Protein AF-A0A5B8QWY7-F1 (afdb_monomer)

Radius of gyration: 13.36 Å; Cα contacts (8 Å, |Δi|>4): 42; chains: 1; bounding box: 30×21×41 Å

pLDDT: mean 77.43, std 10.3, range [43.78, 89.0]

Sequence (85 aa):
MNQYPPIQQQVLRQALLTELESLHYQLLQLQAGETTSEIKHAFWGMSSYLDLHETFALTSLTTVSELNAQVSLLLAVVRELCHGQ

Foldseek 3Di:
DDPDDPVVVLVVLVVLLVLLVVLLVVLVVDDPPDDCVVSLVSVVVSCVVVVVPVVDPSPDPPDSVSSNVRSVVVSVVSVCVNPVD

Mean predicted aligned error: 6.9 Å

Nearest PDB structures (foldseek):
  4v9l-assembly2_CT  TM=4.045E-01  e=1.731E+00  Thermus thermophilus HB27
  6cfk-assembly2_2t  TM=4.038E-01  e=2.461E+00  Thermus thermophilus HB8
  2dl1-assembly1_A  TM=3.927E-01  e=3.934E+00  Homo sapiens

Secondary structure (DSSP, 8-state):
---S-HHHHHHHHHHHHHHHHHHHHHHHHPPTT---HHHHHHHHHHHHHTT-TTTS-GGG--SHHHHHHHHHHHHHHHHHHHH--

Solven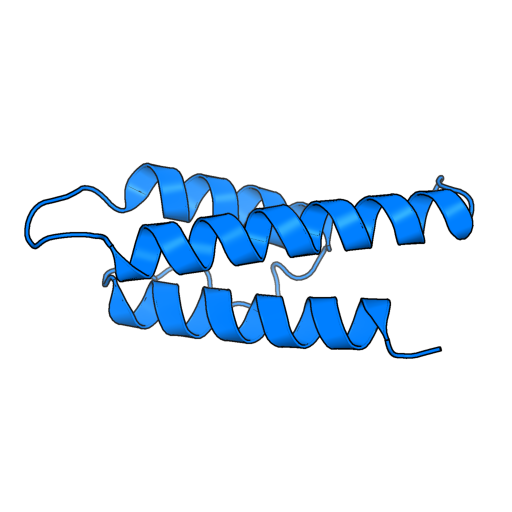t-accessible surface area (backbone atoms only — not comparable to full-atom values): 5193 Å² total; per-residue (Å²): 138,84,95,58,59,72,68,56,47,50,53,49,52,53,52,50,47,53,52,47,52,50,49,52,52,53,61,72,65,61,54,96,88,64,80,59,62,65,60,52,51,53,51,49,56,54,33,52,74,71,68,40,52,84,81,44,86,72,91,71,63,83,48,70,67,56,44,49,54,51,49,53,51,51,49,51,54,49,49,46,70,70,68,64,122

Organism: NCBI:txid256839

Structure (mmCIF, N/CA/C/O backbone):
data_AF-A0A5B8QWY7-F1
#
_entry.id   AF-A0A5B8QWY7-F1
#
loop_
_atom_site.group_PDB
_atom_site.id
_atom_site.type_symbol
_atom_site.label_atom_id
_atom_site.label_alt_id
_atom_site.label_comp_id
_atom_site.label_asym_id
_atom_site.label_entity_id
_atom_site.label_seq_id
_atom_site.pdbx_PDB_ins_code
_atom_site.Cartn_x
_atom_site.Cartn_y
_atom_site.Cartn_z
_atom_site.occupancy
_atom_site.B_iso_or_equiv
_atom_site.auth_seq_id
_atom_site.auth_comp_id
_atom_site.auth_asym_id
_atom_site.auth_atom_id
_atom_site.pdbx_PDB_model_num
ATOM 1 N N . MET A 1 1 ? 2.022 1.534 -25.060 1.00 47.56 1 MET A N 1
ATOM 2 C CA . MET A 1 1 ? 2.258 1.938 -23.655 1.00 47.56 1 MET A CA 1
ATOM 3 C C . MET A 1 1 ? 3.572 1.320 -23.184 1.00 47.56 1 MET A C 1
ATOM 5 O O . MET A 1 1 ? 3.985 0.337 -23.784 1.00 47.56 1 MET A O 1
ATOM 9 N N . ASN A 1 2 ? 4.224 1.953 -22.200 1.00 47.62 2 ASN A N 1
ATOM 10 C CA . ASN A 1 2 ? 5.658 1.941 -21.834 1.00 47.62 2 ASN A CA 1
ATOM 11 C C . ASN A 1 2 ? 6.580 2.772 -22.747 1.00 47.62 2 ASN A C 1
ATOM 13 O O . ASN A 1 2 ? 7.200 2.257 -23.668 1.00 47.62 2 ASN A O 1
ATOM 17 N N . GLN A 1 3 ? 6.687 4.077 -22.461 1.00 56.41 3 GLN A N 1
ATOM 18 C CA . GLN A 1 3 ? 7.610 5.010 -23.135 1.00 56.41 3 GLN A CA 1
ATOM 19 C C . GLN A 1 3 ? 8.842 5.376 -22.287 1.00 56.41 3 GLN A C 1
ATOM 21 O O . GLN A 1 3 ? 9.488 6.388 -22.539 1.00 56.41 3 GLN A O 1
ATOM 26 N N . TYR A 1 4 ? 9.199 4.552 -21.299 1.00 60.06 4 TYR A N 1
ATOM 27 C CA . TYR A 1 4 ? 10.436 4.737 -20.540 1.00 60.06 4 TYR A CA 1
ATOM 28 C C . TYR A 1 4 ? 11.435 3.621 -20.870 1.00 60.06 4 TYR A C 1
ATOM 30 O O . TYR A 1 4 ? 11.045 2.448 -20.841 1.00 60.06 4 TYR A O 1
ATOM 38 N N . PRO A 1 5 ? 12.705 3.956 -21.174 1.00 71.31 5 PRO A N 1
ATOM 39 C CA . PRO A 1 5 ? 13.793 2.992 -21.277 1.00 71.31 5 PRO A CA 1
ATOM 40 C C . PRO A 1 5 ? 13.850 2.074 -20.044 1.00 71.31 5 PRO A C 1
ATOM 42 O O . PRO A 1 5 ? 13.527 2.531 -18.944 1.00 71.31 5 PRO A O 1
ATOM 45 N N . PRO A 1 6 ? 14.322 0.821 -20.176 1.00 71.69 6 PRO A N 1
ATOM 46 C CA . PRO A 1 6 ? 14.361 -0.158 -19.082 1.00 71.69 6 PRO A CA 1
ATOM 47 C C . PRO A 1 6 ? 15.001 0.370 -17.789 1.00 71.69 6 PRO A C 1
ATOM 49 O O . PRO A 1 6 ? 14.486 0.139 -16.701 1.00 71.69 6 PRO A O 1
ATOM 52 N N . ILE A 1 7 ? 16.070 1.164 -17.915 1.00 74.81 7 ILE A N 1
ATOM 53 C CA . ILE A 1 7 ? 16.757 1.808 -16.785 1.00 74.81 7 ILE A CA 1
ATOM 54 C C . ILE A 1 7 ? 15.840 2.797 -16.059 1.00 74.81 7 ILE A C 1
ATOM 56 O O . ILE A 1 7 ? 15.786 2.810 -14.834 1.00 74.81 7 ILE A O 1
ATOM 60 N N . GLN A 1 8 ? 15.089 3.615 -16.799 1.00 74.38 8 GLN A N 1
ATOM 61 C CA . GLN A 1 8 ? 14.162 4.573 -16.199 1.00 74.38 8 GLN A CA 1
ATOM 62 C C . GLN A 1 8 ? 13.003 3.845 -15.514 1.00 74.38 8 GLN A C 1
ATOM 64 O O . GLN A 1 8 ? 12.615 4.238 -14.420 1.00 74.38 8 GLN A O 1
ATOM 69 N N . GLN A 1 9 ? 12.517 2.736 -16.082 1.00 74.31 9 GLN A N 1
ATOM 70 C CA . GLN A 1 9 ? 11.521 1.890 -15.415 1.00 74.31 9 GLN A CA 1
ATOM 71 C C . GLN A 1 9 ? 12.056 1.283 -14.114 1.00 74.31 9 GLN A C 1
ATOM 73 O O . GLN A 1 9 ? 11.330 1.235 -13.128 1.00 74.31 9 GLN A O 1
ATOM 78 N N . GLN A 1 10 ? 13.320 0.857 -14.083 1.00 76.25 10 GLN A N 1
ATOM 79 C CA . GLN A 1 10 ? 13.943 0.321 -12.875 1.00 76.25 10 GLN A CA 1
ATOM 80 C C . GLN A 1 10 ? 14.099 1.394 -11.788 1.00 76.25 10 GLN A C 1
ATOM 82 O O . GLN A 1 10 ? 13.754 1.146 -10.636 1.00 76.25 10 GLN A O 1
ATOM 87 N N . VAL A 1 11 ? 14.523 2.609 -12.153 1.00 81.88 11 VAL A N 1
ATOM 88 C CA . VAL A 1 11 ? 14.589 3.757 -11.227 1.00 81.88 11 VAL A CA 1
ATOM 89 C C . VAL A 1 11 ? 13.205 4.102 -10.674 1.00 81.88 11 VAL A C 1
ATOM 91 O O . VAL A 1 11 ? 13.059 4.320 -9.474 1.00 81.88 11 VAL A O 1
ATOM 94 N N . LEU A 1 12 ? 12.180 4.104 -11.528 1.00 80.12 12 LEU A N 1
ATOM 95 C CA . LEU A 1 12 ? 10.800 4.374 -11.126 1.00 80.12 12 LEU A CA 1
ATOM 96 C C . LEU A 1 12 ? 10.266 3.300 -10.171 1.00 80.12 12 LEU A C 1
ATOM 98 O O . LEU A 1 12 ? 9.687 3.643 -9.144 1.00 80.12 12 LEU A O 1
ATOM 102 N N . ARG A 1 13 ? 10.511 2.013 -10.449 1.00 79.19 13 ARG A N 1
ATOM 103 C CA . ARG A 1 13 ? 10.140 0.913 -9.541 1.00 79.19 13 ARG A CA 1
ATOM 104 C C . ARG A 1 13 ? 10.851 1.019 -8.194 1.00 79.19 13 ARG A C 1
ATOM 106 O O . ARG A 1 13 ? 10.221 0.804 -7.164 1.00 79.19 13 ARG A O 1
ATOM 113 N N . GLN A 1 14 ? 12.128 1.403 -8.188 1.00 83.38 14 GLN A N 1
ATOM 114 C CA . GLN A 1 14 ? 12.884 1.607 -6.953 1.00 83.38 14 GLN A CA 1
ATOM 115 C C . GLN A 1 14 ? 12.324 2.776 -6.129 1.00 83.38 14 GLN A C 1
ATOM 117 O O . GLN A 1 14 ? 12.193 2.656 -4.915 1.00 83.38 14 GLN A O 1
ATOM 122 N N . ALA A 1 15 ? 11.959 3.887 -6.776 1.00 84.94 15 ALA A N 1
ATOM 123 C CA . ALA A 1 15 ? 11.318 5.019 -6.108 1.00 84.94 15 ALA A CA 1
ATOM 124 C C . ALA A 1 15 ? 9.956 4.625 -5.510 1.00 84.94 15 ALA A C 1
ATOM 126 O O . ALA A 1 15 ? 9.677 4.939 -4.357 1.00 84.94 15 ALA A O 1
ATOM 127 N N . LEU A 1 16 ? 9.151 3.864 -6.258 1.00 83.19 16 LEU A N 1
ATOM 128 C CA . LEU A 1 16 ? 7.883 3.309 -5.778 1.00 83.19 16 LEU A CA 1
ATOM 129 C C . LEU A 1 16 ? 8.054 2.362 -4.593 1.00 83.19 16 LEU A C 1
ATOM 131 O O . LEU A 1 16 ? 7.246 2.398 -3.670 1.00 83.19 16 LEU A O 1
ATOM 135 N N . LEU A 1 17 ? 9.100 1.535 -4.594 1.00 86.06 17 LEU A N 1
ATOM 136 C CA . LEU A 1 17 ? 9.400 0.661 -3.465 1.00 86.06 17 LEU A CA 1
ATOM 137 C C . LEU A 1 17 ? 9.655 1.476 -2.189 1.00 86.06 17 LEU A C 1
ATOM 139 O O . LEU A 1 17 ? 9.076 1.168 -1.151 1.00 86.06 17 LEU A O 1
ATOM 143 N N . THR A 1 18 ? 10.458 2.537 -2.283 1.00 87.62 18 THR A N 1
ATOM 144 C CA . THR A 1 18 ? 10.745 3.433 -1.153 1.00 87.62 18 THR A CA 1
ATOM 145 C C . THR A 1 18 ? 9.479 4.115 -0.627 1.00 87.62 18 THR A C 1
ATOM 147 O O . THR A 1 18 ? 9.259 4.163 0.583 1.00 87.62 18 THR A O 1
ATOM 150 N N . GLU A 1 19 ? 8.620 4.616 -1.518 1.00 88.00 19 GLU A N 1
ATOM 151 C CA . GLU A 1 19 ? 7.346 5.248 -1.141 1.00 88.00 19 GLU A CA 1
ATOM 152 C C . GLU A 1 19 ? 6.387 4.251 -0.467 1.00 88.00 19 GLU A C 1
ATOM 154 O O . GLU A 1 19 ? 5.744 4.575 0.533 1.00 88.00 19 GLU A O 1
ATOM 159 N N . LEU A 1 20 ? 6.332 3.005 -0.948 1.00 87.19 20 LEU A N 1
ATOM 160 C CA . LEU A 1 20 ? 5.529 1.946 -0.331 1.00 87.19 20 LEU A CA 1
ATOM 161 C C . LEU A 1 20 ? 6.051 1.534 1.044 1.00 87.19 20 LEU A C 1
ATOM 163 O O . LEU A 1 20 ? 5.252 1.313 1.953 1.00 87.19 20 LEU A O 1
ATOM 167 N N . GLU A 1 21 ? 7.369 1.444 1.220 1.00 89.00 21 GLU A N 1
ATOM 168 C CA . GLU A 1 21 ? 7.987 1.175 2.524 1.00 89.00 21 GLU A CA 1
ATOM 169 C C . GLU A 1 21 ? 7.706 2.302 3.522 1.00 89.00 21 GLU A C 1
ATOM 171 O O . GLU A 1 21 ? 7.364 2.029 4.676 1.00 89.00 21 GLU A O 1
ATOM 176 N N . SER A 1 22 ? 7.760 3.555 3.065 1.00 89.00 22 SER A N 1
ATOM 177 C CA . SER A 1 22 ? 7.380 4.725 3.861 1.00 89.00 22 SER A CA 1
ATOM 178 C C . SER A 1 22 ? 5.909 4.665 4.285 1.00 89.00 22 SER A C 1
ATOM 180 O O . SER A 1 22 ? 5.606 4.776 5.475 1.00 89.00 22 SER A O 1
ATOM 182 N N . LEU A 1 23 ? 4.991 4.398 3.348 1.00 88.00 23 LEU A N 1
ATOM 183 C CA . LEU A 1 23 ? 3.568 4.237 3.658 1.00 88.00 23 LEU A CA 1
ATOM 184 C C . LEU A 1 23 ? 3.306 3.093 4.636 1.00 88.00 23 LEU A C 1
ATOM 186 O O . LEU A 1 23 ? 2.508 3.245 5.560 1.00 88.00 23 LEU A O 1
ATOM 190 N N . HIS A 1 24 ? 3.955 1.944 4.441 1.00 88.00 24 HIS A N 1
ATOM 191 C CA . HIS A 1 24 ? 3.816 0.800 5.336 1.00 88.00 24 HIS A CA 1
ATOM 192 C C . HIS A 1 24 ? 4.236 1.172 6.761 1.00 88.00 24 HIS A C 1
ATOM 194 O O . HIS A 1 24 ? 3.528 0.863 7.719 1.00 88.00 24 HIS A O 1
ATOM 200 N N . TYR A 1 25 ? 5.341 1.904 6.903 1.00 88.00 25 TYR A N 1
ATOM 201 C CA . TYR A 1 25 ? 5.808 2.381 8.198 1.00 88.00 25 TYR A CA 1
ATOM 202 C C . TYR A 1 25 ? 4.841 3.3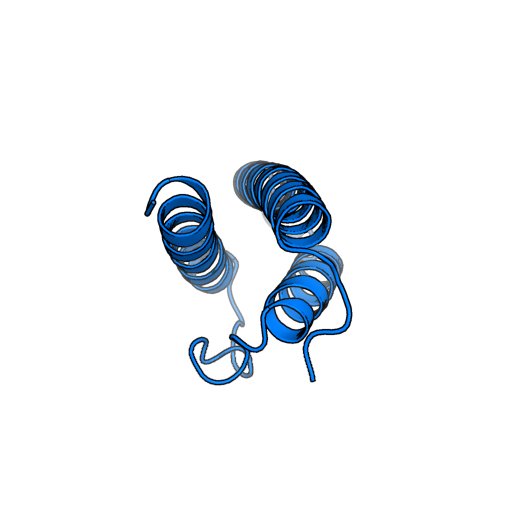84 8.838 1.00 88.00 25 TYR A C 1
ATOM 204 O O . TYR A 1 25 ? 4.501 3.237 10.010 1.00 88.00 25 TYR A O 1
ATOM 212 N N . GLN A 1 26 ? 4.345 4.361 8.075 1.00 86.88 26 GLN A N 1
ATOM 213 C CA . GLN A 1 26 ? 3.331 5.311 8.552 1.00 86.88 26 GLN A CA 1
ATOM 214 C C . GLN A 1 26 ? 2.077 4.589 9.047 1.00 86.88 26 GLN A C 1
ATOM 216 O O . GLN A 1 26 ? 1.541 4.919 10.101 1.00 86.88 26 GLN A O 1
ATOM 221 N N . LEU A 1 27 ? 1.647 3.554 8.327 1.00 86.44 27 LEU A N 1
ATOM 222 C CA . LEU A 1 27 ? 0.481 2.768 8.694 1.00 86.44 27 LEU A CA 1
ATOM 223 C C . LEU A 1 27 ? 0.679 1.988 10.006 1.00 86.44 27 LEU A C 1
ATOM 225 O O . LEU A 1 27 ? -0.262 1.867 10.787 1.00 86.44 27 LEU A O 1
ATOM 229 N N . LEU A 1 28 ? 1.890 1.488 10.271 1.00 85.19 28 LEU A N 1
ATOM 230 C CA . LEU A 1 28 ? 2.239 0.828 11.537 1.00 85.19 28 LEU A CA 1
ATOM 231 C C . LEU A 1 28 ? 2.280 1.798 12.725 1.00 85.19 28 LEU A C 1
ATOM 233 O O . LEU A 1 28 ? 2.120 1.363 13.865 1.00 85.19 28 LEU A O 1
ATOM 237 N N 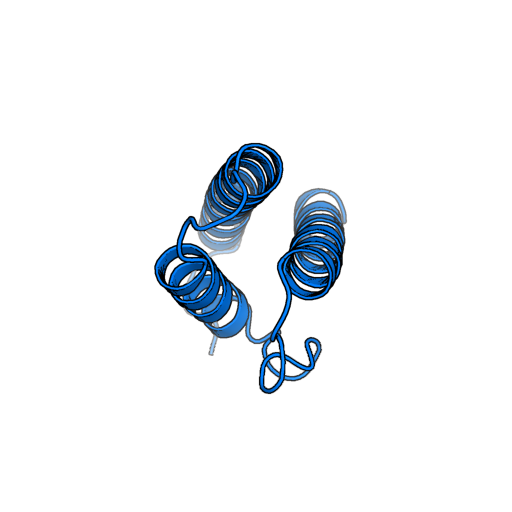. GLN A 1 29 ? 2.510 3.088 12.471 1.00 85.44 29 GLN A N 1
ATOM 238 C CA . GLN A 1 29 ? 2.552 4.121 13.507 1.00 85.44 29 GLN A CA 1
ATOM 239 C C . GLN A 1 29 ? 1.197 4.773 13.796 1.00 85.44 29 GLN A C 1
ATOM 241 O O . GLN A 1 29 ? 1.090 5.484 14.795 1.00 85.44 29 GLN A O 1
ATOM 246 N N . LEU A 1 30 ? 0.176 4.515 12.971 1.00 83.31 30 LEU A N 1
ATOM 247 C CA . LEU A 1 30 ? -1.161 5.069 13.170 1.00 83.31 30 LEU A CA 1
ATOM 248 C C . LEU A 1 30 ? -1.728 4.688 14.538 1.00 83.31 30 LEU A C 1
ATOM 250 O O . LEU A 1 30 ? -1.862 3.511 14.886 1.00 83.31 30 LEU A O 1
ATOM 254 N N . GLN A 1 31 ? -2.146 5.701 15.281 1.00 75.31 31 GLN A N 1
ATOM 255 C CA . GLN A 1 31 ? -2.879 5.552 16.524 1.00 75.31 31 GLN A CA 1
ATOM 256 C C . GLN A 1 31 ? -4.390 5.490 16.277 1.00 75.31 31 GLN A C 1
ATOM 258 O O . GLN A 1 31 ? -4.920 5.907 15.244 1.00 75.31 31 GLN A O 1
ATOM 263 N N . ALA A 1 32 ? -5.116 4.955 17.259 1.00 65.31 32 ALA A N 1
ATOM 264 C CA . ALA A 1 32 ? -6.570 4.892 17.206 1.00 65.31 32 ALA A CA 1
ATOM 265 C C . ALA A 1 32 ? -7.169 6.308 17.094 1.00 65.31 32 ALA A C 1
ATOM 267 O O . ALA A 1 32 ? -7.013 7.123 17.999 1.00 65.31 32 ALA A O 1
ATOM 268 N N . GLY A 1 33 ? -7.871 6.581 15.990 1.00 65.56 33 GLY A N 1
ATOM 269 C CA . GLY A 1 33 ? -8.504 7.876 15.709 1.00 65.56 33 GLY A CA 1
ATOM 270 C C . GLY A 1 33 ? -7.828 8.692 14.606 1.00 65.56 33 GLY A C 1
ATOM 271 O O . GLY A 1 33 ? -8.428 9.649 14.121 1.00 65.56 33 GLY A O 1
ATOM 272 N N . GLU A 1 34 ? -6.634 8.301 14.159 1.00 74.31 34 GLU A N 1
ATOM 273 C CA . GLU A 1 34 ? -5.977 8.938 13.018 1.00 74.31 34 GLU A CA 1
ATOM 274 C C . GLU A 1 34 ? -6.602 8.502 11.685 1.00 74.31 34 GLU A C 1
ATOM 276 O O . GLU A 1 34 ? -7.032 7.358 11.491 1.00 74.31 34 GLU A O 1
ATOM 281 N N . THR A 1 35 ? -6.692 9.441 10.744 1.00 75.50 35 THR A N 1
ATOM 282 C CA . THR A 1 35 ? -7.348 9.208 9.458 1.00 75.50 35 THR A CA 1
ATOM 283 C C . THR A 1 35 ? -6.427 8.462 8.502 1.00 75.50 35 THR A C 1
ATOM 285 O O . THR A 1 35 ? -5.325 8.907 8.205 1.00 75.50 35 THR A O 1
ATOM 288 N N . THR A 1 36 ? -6.919 7.371 7.919 1.00 80.38 36 THR A N 1
ATOM 289 C CA . THR A 1 36 ? -6.193 6.602 6.891 1.00 80.38 36 THR A CA 1
ATOM 290 C C . THR A 1 36 ? -6.381 7.141 5.471 1.00 80.38 36 THR A C 1
ATOM 292 O O . THR A 1 36 ? -5.874 6.547 4.525 1.00 80.38 36 THR A O 1
ATOM 295 N N . SER A 1 37 ? -7.131 8.230 5.284 1.00 82.12 37 SER A N 1
ATOM 296 C CA . SER A 1 37 ? -7.520 8.749 3.964 1.00 82.12 37 SER A CA 1
ATOM 297 C C . SER A 1 37 ? -6.328 9.118 3.086 1.00 82.12 37 SER A C 1
ATOM 299 O O . SER A 1 37 ? -6.310 8.762 1.911 1.00 82.12 37 SER A O 1
ATOM 301 N N . GLU A 1 38 ? -5.322 9.780 3.654 1.00 82.12 38 GLU A N 1
ATOM 302 C CA . GLU A 1 38 ? -4.118 10.191 2.923 1.00 82.12 38 GLU A CA 1
ATOM 303 C C . GLU A 1 38 ? -3.293 8.974 2.487 1.00 82.12 38 GLU A C 1
ATOM 305 O O . GLU A 1 38 ? -2.896 8.873 1.327 1.00 82.12 38 GLU A O 1
ATOM 310 N N . ILE A 1 39 ? -3.145 7.988 3.379 1.00 83.56 39 ILE A N 1
ATOM 311 C CA . ILE A 1 39 ? -2.440 6.732 3.093 1.00 83.56 39 ILE A CA 1
ATOM 312 C C . ILE A 1 39 ? -3.183 5.925 2.019 1.00 83.56 39 ILE A C 1
ATOM 314 O O . ILE A 1 39 ? -2.557 5.413 1.093 1.00 83.56 39 ILE A O 1
ATOM 318 N N . LYS A 1 40 ? -4.521 5.858 2.079 1.00 84.31 40 LYS A N 1
ATOM 319 C CA . LYS A 1 40 ? -5.347 5.214 1.041 1.00 84.31 40 LYS A CA 1
ATOM 320 C C . LYS A 1 40 ? -5.180 5.893 -0.314 1.00 84.31 40 LYS A C 1
ATOM 322 O O . LYS A 1 40 ? -5.018 5.209 -1.320 1.00 84.31 40 LYS A O 1
ATOM 327 N N . HIS A 1 41 ? -5.197 7.224 -0.342 1.00 84.19 41 HIS A N 1
ATOM 328 C CA . HIS A 1 41 ? -5.042 7.986 -1.577 1.00 84.19 41 HIS A CA 1
ATOM 329 C C . HIS A 1 41 ? -3.658 7.775 -2.206 1.00 84.19 41 HIS A C 1
ATOM 331 O O . HIS A 1 41 ? -3.555 7.497 -3.402 1.00 84.19 41 HIS A O 1
ATOM 337 N N . ALA A 1 42 ? -2.593 7.841 -1.404 1.00 84.31 42 ALA A N 1
ATOM 338 C CA . ALA A 1 42 ? -1.234 7.568 -1.865 1.00 84.31 42 ALA A CA 1
ATOM 339 C C . ALA A 1 42 ? -1.086 6.124 -2.384 1.00 84.31 42 ALA A C 1
ATOM 341 O O . ALA A 1 42 ? -0.528 5.898 -3.459 1.00 84.31 42 ALA A O 1
ATOM 342 N N . PHE A 1 43 ? -1.663 5.153 -1.67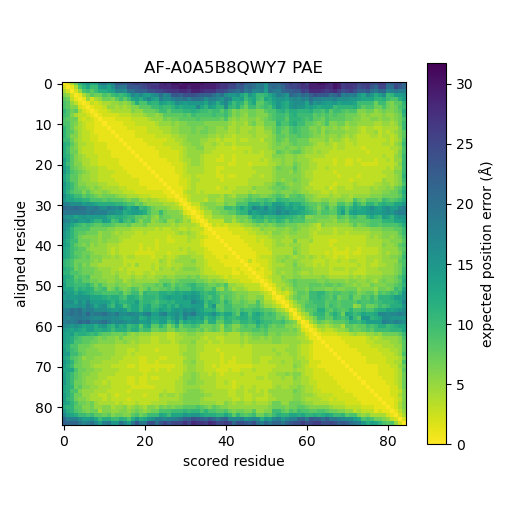3 1.00 84.56 43 PHE A N 1
ATOM 343 C CA . PHE A 1 43 ? -1.676 3.749 -2.081 1.00 84.56 43 PHE A CA 1
ATOM 344 C C . PHE A 1 43 ? -2.407 3.519 -3.417 1.00 84.56 43 PHE A C 1
ATOM 346 O O . PHE A 1 43 ? -1.919 2.771 -4.269 1.00 84.56 43 PHE A O 1
ATOM 353 N N . TRP A 1 44 ? -3.534 4.199 -3.650 1.00 83.12 44 TRP A N 1
ATOM 354 C CA . TRP A 1 44 ? -4.237 4.170 -4.939 1.00 83.12 44 TRP A CA 1
ATOM 355 C C . TRP A 1 44 ? -3.407 4.756 -6.077 1.00 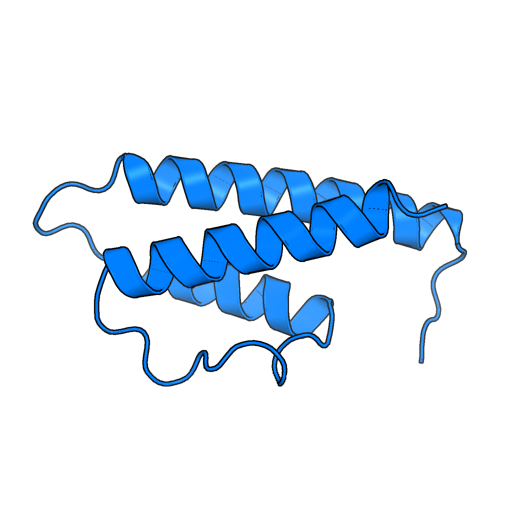83.12 44 TRP A C 1
ATOM 357 O O . TRP A 1 44 ? -3.329 4.143 -7.143 1.00 83.12 44 TRP A O 1
ATOM 367 N N . GLY A 1 45 ? -2.751 5.897 -5.852 1.00 82.44 45 GLY A N 1
ATOM 368 C CA . GLY A 1 45 ? -1.877 6.513 -6.852 1.00 82.44 45 GLY A CA 1
ATOM 369 C C . GLY A 1 45 ? -0.758 5.569 -7.300 1.00 82.44 45 GLY A C 1
ATOM 370 O O . GLY A 1 45 ? -0.522 5.405 -8.497 1.00 82.44 45 GLY A O 1
ATOM 371 N N . MET A 1 46 ? -0.127 4.878 -6.349 1.00 82.50 46 MET A N 1
ATOM 372 C CA . MET A 1 46 ? 0.943 3.917 -6.634 1.00 82.50 46 MET A CA 1
ATOM 373 C C . MET A 1 46 ? 0.449 2.651 -7.337 1.00 82.50 46 MET A C 1
ATOM 375 O O . MET A 1 46 ? 1.060 2.208 -8.310 1.00 82.50 46 MET A O 1
ATOM 379 N N . SER A 1 47 ? -0.680 2.095 -6.894 1.00 79.88 47 SER A N 1
ATOM 380 C CA . SER A 1 47 ? -1.278 0.905 -7.516 1.00 79.88 47 SER A CA 1
ATOM 381 C C . SER A 1 47 ? -1.701 1.172 -8.964 1.00 79.88 47 SER A C 1
ATOM 383 O O . SER A 1 47 ? -1.480 0.338 -9.840 1.00 79.88 47 SER A O 1
ATOM 385 N N . SER A 1 48 ? -2.265 2.356 -9.231 1.00 78.69 48 SER A N 1
ATOM 386 C CA . SER A 1 48 ? -2.653 2.781 -10.578 1.00 78.69 48 SER A CA 1
ATOM 387 C C . SER A 1 48 ? -1.446 2.997 -11.486 1.00 78.69 48 SER A C 1
ATOM 389 O O . SER A 1 48 ? -1.516 2.659 -12.664 1.00 78.69 48 SER A O 1
ATOM 391 N N . TYR A 1 49 ? -0.345 3.541 -10.963 1.00 77.00 49 TYR A N 1
ATOM 392 C CA . TYR A 1 49 ? 0.869 3.762 -11.749 1.00 77.00 49 TYR A CA 1
ATOM 393 C C . TYR A 1 49 ? 1.488 2.453 -12.253 1.00 77.00 49 TYR A C 1
ATOM 395 O O . TYR A 1 49 ? 2.008 2.392 -13.365 1.00 77.00 49 TYR A O 1
ATOM 403 N N . LEU A 1 50 ? 1.421 1.400 -11.437 1.00 73.44 50 LEU A N 1
ATOM 404 C CA . LEU A 1 50 ? 1.941 0.076 -11.775 1.00 73.44 50 LEU A CA 1
ATOM 405 C C . LEU A 1 50 ? 0.965 -0.771 -12.604 1.00 73.44 50 LEU A C 1
ATOM 407 O O . LEU A 1 50 ? 1.291 -1.911 -12.919 1.00 73.44 50 LEU A O 1
ATOM 411 N N . ASP A 1 51 ? -0.212 -0.231 -12.934 1.00 75.31 51 ASP A N 1
ATOM 412 C CA . ASP A 1 51 ? -1.326 -0.961 -13.552 1.00 75.31 51 ASP A CA 1
ATOM 413 C C . ASP A 1 51 ? -1.730 -2.227 -12.7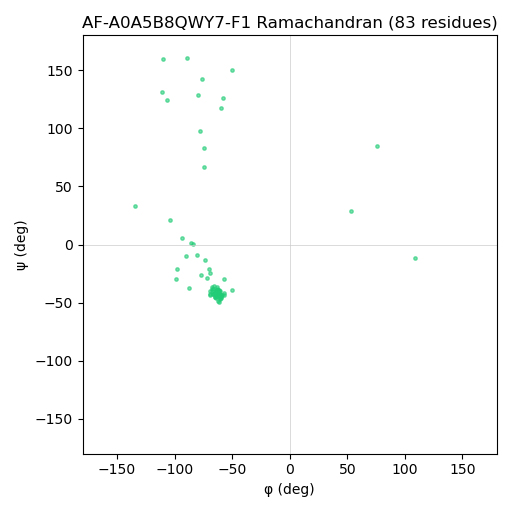71 1.00 75.31 51 ASP A C 1
ATOM 415 O O . ASP A 1 51 ? -2.228 -3.206 -13.312 1.00 75.31 51 ASP A O 1
ATOM 419 N N . LEU A 1 52 ? -1.515 -2.210 -11.453 1.00 70.06 52 LEU A N 1
ATOM 420 C CA . LEU A 1 52 ? -1.858 -3.312 -10.553 1.00 70.06 52 LEU A CA 1
ATOM 421 C C . LEU A 1 52 ? -3.241 -3.126 -9.928 1.00 70.06 52 LEU A C 1
ATOM 423 O O . LEU A 1 52 ? -3.637 -3.898 -9.065 1.00 70.06 52 LEU A O 1
ATOM 427 N N . HIS A 1 53 ? -3.990 -2.107 -10.342 1.00 68.12 53 HIS A N 1
ATOM 428 C CA . HIS A 1 53 ? -5.287 -1.774 -9.763 1.00 68.12 53 HIS A CA 1
ATOM 429 C C . HIS A 1 53 ? -6.302 -2.934 -9.816 1.00 68.12 53 HIS A C 1
ATOM 431 O O . HIS A 1 53 ? -7.129 -3.032 -8.917 1.00 68.12 53 HIS A O 1
ATOM 437 N N . GLU A 1 54 ? -6.216 -3.827 -10.810 1.00 62.81 54 GLU A N 1
ATOM 438 C CA . GLU A 1 54 ? -7.052 -5.037 -10.898 1.00 62.81 54 GLU A CA 1
ATOM 439 C C . GLU A 1 54 ? -6.594 -6.158 -9.950 1.00 62.81 54 GLU A C 1
ATOM 441 O O . GLU A 1 54 ? -7.404 -6.972 -9.510 1.00 62.81 54 GLU A O 1
ATOM 446 N N . THR A 1 55 ? -5.306 -6.192 -9.596 1.00 65.31 55 THR A N 1
ATOM 447 C CA . THR A 1 55 ? -4.717 -7.181 -8.676 1.00 65.31 55 THR A CA 1
ATOM 448 C C . THR A 1 55 ? -5.156 -6.942 -7.233 1.00 65.31 55 THR A C 1
ATOM 450 O O . THR A 1 55 ? -5.243 -7.876 -6.435 1.00 65.31 55 THR A O 1
ATOM 453 N N . PHE A 1 56 ? -5.449 -5.690 -6.886 1.00 65.62 56 PHE A N 1
ATOM 454 C CA . PHE A 1 56 ? -5.846 -5.293 -5.545 1.00 65.62 56 PHE 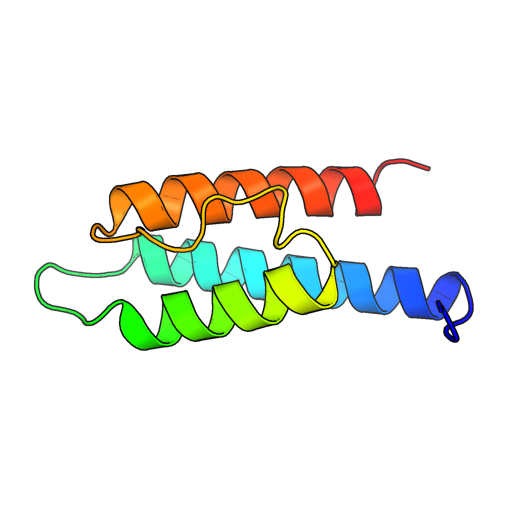A CA 1
ATOM 455 C C . PHE A 1 56 ? -7.347 -4.977 -5.522 1.00 65.62 56 PHE A C 1
ATOM 457 O O . PHE A 1 56 ? -7.828 -4.105 -6.240 1.00 65.62 56 PHE A O 1
ATOM 464 N N . ALA A 1 57 ? -8.111 -5.633 -4.643 1.00 61.50 57 ALA A N 1
ATOM 465 C CA . ALA A 1 57 ? -9.509 -5.276 -4.376 1.00 61.50 57 ALA A CA 1
ATOM 466 C C . ALA A 1 57 ? -9.578 -3.982 -3.535 1.00 61.50 57 ALA A C 1
ATOM 468 O O . ALA A 1 57 ? -9.933 -3.980 -2.356 1.00 61.50 57 ALA A O 1
ATOM 469 N N . LEU A 1 58 ? -9.162 -2.866 -4.138 1.00 62.59 58 LEU A N 1
ATOM 470 C CA . LEU A 1 58 ? -8.894 -1.580 -3.485 1.00 62.59 58 LEU A CA 1
ATOM 471 C C . LEU A 1 58 ? -10.147 -0.813 -3.050 1.00 62.59 58 LEU A C 1
ATOM 473 O O . LEU A 1 58 ? -10.041 0.159 -2.302 1.00 62.59 58 LEU A O 1
ATOM 477 N N . THR A 1 59 ? -11.323 -1.217 -3.526 1.00 59.66 59 THR A N 1
ATOM 478 C CA . THR A 1 59 ? -12.575 -0.455 -3.412 1.00 59.66 59 THR A CA 1
ATOM 479 C C . THR A 1 59 ? -13.270 -0.576 -2.054 1.00 59.66 59 THR A C 1
ATOM 481 O O . THR A 1 59 ? -14.196 0.186 -1.793 1.00 59.66 59 THR A O 1
ATOM 484 N N . SER A 1 60 ? -12.822 -1.470 -1.161 1.00 64.19 60 SER A N 1
ATOM 485 C CA . SER A 1 60 ? -13.477 -1.708 0.138 1.00 64.19 60 SER A CA 1
ATOM 486 C C . SER A 1 60 ? -12.511 -1.783 1.329 1.00 64.19 60 SER A C 1
ATOM 488 O O . SER A 1 60 ? -12.760 -2.506 2.291 1.00 64.19 60 SER A O 1
ATOM 490 N N . LEU A 1 61 ? -11.405 -1.034 1.305 1.00 72.31 61 LEU A N 1
ATOM 491 C CA . LEU A 1 61 ? -10.502 -0.955 2.460 1.00 72.31 61 LEU A CA 1
ATOM 492 C C . LEU A 1 61 ? -11.100 -0.021 3.512 1.00 72.31 61 LEU A C 1
ATOM 494 O O . LEU A 1 61 ? -10.989 1.206 3.420 1.00 72.31 61 LEU A O 1
ATOM 498 N N . THR A 1 62 ? -11.759 -0.595 4.512 1.00 71.88 62 THR A N 1
ATOM 499 C CA . THR A 1 62 ? -12.456 0.159 5.563 1.00 71.88 62 THR A CA 1
ATOM 500 C C . THR A 1 62 ? -11.616 0.271 6.827 1.00 71.88 62 THR A C 1
ATOM 502 O O . THR A 1 62 ? -11.660 1.301 7.499 1.00 71.88 62 THR A O 1
ATOM 505 N N . THR A 1 63 ? -10.766 -0.720 7.088 1.00 80.94 63 THR A N 1
ATOM 506 C CA . THR A 1 63 ? -9.938 -0.808 8.292 1.00 80.94 63 THR A CA 1
ATOM 507 C C . THR A 1 63 ? -8.449 -0.587 8.011 1.00 80.94 63 THR A C 1
ATOM 509 O O . THR A 1 63 ? -7.965 -0.737 6.888 1.00 80.94 63 THR A O 1
A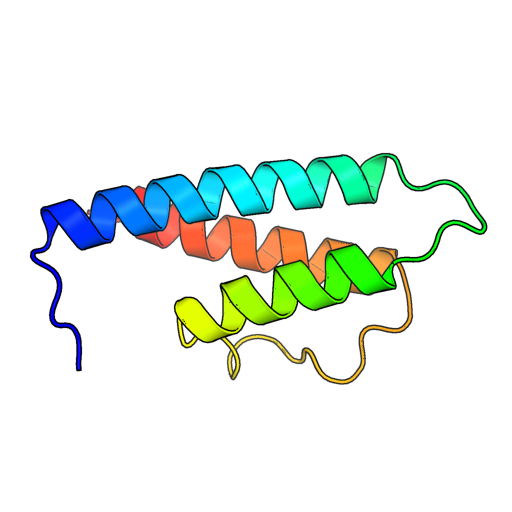TOM 512 N N . VAL A 1 64 ? -7.700 -0.239 9.064 1.00 81.50 64 VAL A N 1
ATOM 513 C CA . VAL A 1 64 ? -6.230 -0.135 9.022 1.00 81.50 64 VAL A CA 1
ATOM 514 C C . VAL A 1 64 ? -5.594 -1.494 8.713 1.00 81.50 64 VAL A C 1
ATOM 516 O O . VAL A 1 64 ? -4.625 -1.547 7.963 1.00 81.50 64 VAL A O 1
ATOM 519 N N . SER A 1 65 ? -6.135 -2.600 9.244 1.00 82.44 65 SER A N 1
ATOM 520 C CA . SER A 1 65 ? -5.549 -3.930 9.020 1.00 82.44 65 SER A CA 1
ATOM 521 C C . SER A 1 65 ? -5.713 -4.399 7.575 1.00 82.44 65 SER A C 1
ATOM 523 O O . SER A 1 65 ? -4.760 -4.924 7.003 1.00 82.44 65 SER A O 1
ATOM 525 N N . GLU A 1 66 ? -6.874 -4.153 6.959 1.00 82.62 66 GLU A N 1
ATOM 526 C CA . GLU A 1 66 ? -7.109 -4.427 5.538 1.00 82.62 66 GLU A CA 1
ATOM 527 C C . GLU A 1 66 ? -6.140 -3.629 4.668 1.00 82.62 66 GLU A C 1
ATOM 529 O O . GLU A 1 66 ? -5.495 -4.189 3.783 1.00 82.62 66 GLU A O 1
ATOM 534 N N . LEU A 1 67 ? -5.985 -2.333 4.954 1.00 83.81 67 LEU A N 1
ATOM 535 C CA . LEU A 1 67 ? -5.026 -1.487 4.251 1.00 83.81 67 LEU A CA 1
ATOM 536 C C . LEU A 1 67 ? -3.591 -2.000 4.429 1.00 83.81 67 LEU A C 1
ATOM 538 O O . LEU A 1 67 ? -2.839 -2.041 3.460 1.00 83.81 67 LEU A O 1
ATOM 542 N N . ASN A 1 68 ? -3.230 -2.469 5.625 1.00 85.62 68 ASN A N 1
ATOM 543 C CA . ASN A 1 68 ? -1.893 -2.994 5.897 1.00 85.62 68 ASN A CA 1
ATOM 544 C C . ASN A 1 68 ? -1.594 -4.264 5.105 1.00 85.62 68 ASN A C 1
ATOM 546 O O . ASN A 1 68 ? -0.503 -4.411 4.552 1.00 85.62 68 ASN A O 1
ATOM 550 N N . ALA A 1 69 ? -2.568 -5.171 5.021 1.00 85.88 69 ALA A N 1
ATOM 551 C CA . ALA A 1 69 ? -2.439 -6.394 4.241 1.00 85.88 69 ALA A CA 1
AT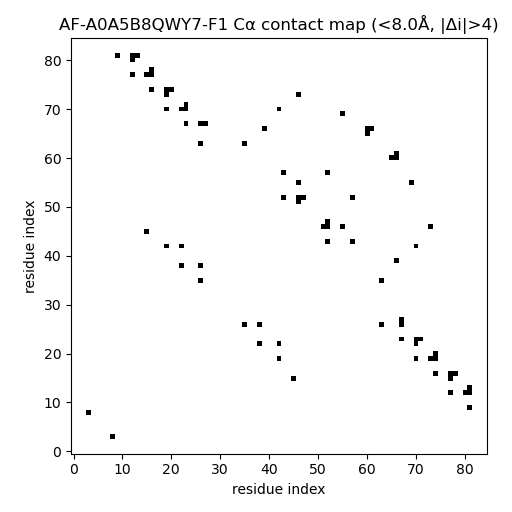OM 552 C C . ALA A 1 69 ? -2.220 -6.084 2.753 1.00 85.88 69 ALA A C 1
ATOM 554 O O . ALA A 1 69 ? -1.328 -6.661 2.133 1.00 85.88 69 ALA A O 1
ATOM 555 N N . GLN A 1 70 ? -2.972 -5.128 2.199 1.00 85.94 70 GLN A N 1
ATOM 556 C CA . GLN A 1 70 ? -2.830 -4.737 0.795 1.00 85.94 70 GLN A CA 1
ATOM 557 C C . GLN A 1 70 ? -1.512 -4.006 0.517 1.00 85.94 70 GLN A C 1
ATOM 559 O O . GLN A 1 70 ? -0.842 -4.317 -0.465 1.00 85.94 70 GLN A O 1
ATOM 564 N N . VAL A 1 71 ? -1.098 -3.082 1.391 1.00 86.88 71 VAL A N 1
ATOM 565 C CA . VAL A 1 71 ? 0.207 -2.411 1.272 1.00 86.88 71 VAL A CA 1
ATOM 566 C C . VAL A 1 71 ? 1.334 -3.442 1.319 1.00 86.88 71 VAL A C 1
ATOM 568 O O . VAL A 1 71 ? 2.214 -3.410 0.465 1.00 86.88 71 VAL A O 1
ATOM 571 N N . SER A 1 72 ? 1.277 -4.405 2.244 1.00 86.62 72 SER A N 1
ATOM 572 C CA . SER A 1 72 ? 2.282 -5.472 2.362 1.00 86.62 72 SER A CA 1
ATOM 573 C C . SER A 1 72 ? 2.348 -6.354 1.111 1.00 86.62 72 SER A C 1
ATOM 575 O O . SER A 1 72 ? 3.438 -6.701 0.656 1.00 86.62 72 SER A O 1
ATOM 577 N N . LEU A 1 73 ? 1.193 -6.692 0.532 1.00 85.88 73 LEU A N 1
ATOM 578 C CA . LEU A 1 73 ? 1.109 -7.467 -0.704 1.00 85.88 73 LEU A CA 1
ATOM 579 C C . LEU A 1 73 ? 1.706 -6.694 -1.891 1.00 85.88 73 LEU A C 1
ATOM 581 O O . LEU A 1 73 ? 2.511 -7.251 -2.634 1.00 85.88 73 LEU A O 1
ATOM 585 N N . LEU A 1 74 ? 1.384 -5.405 -2.047 1.00 83.94 74 LEU A N 1
ATOM 586 C CA . LEU A 1 74 ? 1.963 -4.574 -3.109 1.00 83.94 74 LEU A CA 1
ATOM 587 C C . LEU A 1 74 ? 3.475 -4.437 -2.957 1.00 83.94 74 LEU A C 1
ATOM 589 O O . LEU A 1 74 ? 4.209 -4.514 -3.937 1.00 83.94 74 LEU A O 1
ATOM 593 N N . LEU A 1 75 ? 3.948 -4.299 -1.725 1.00 86.75 75 LEU A N 1
ATOM 594 C CA . LEU A 1 75 ? 5.365 -4.209 -1.411 1.00 86.75 75 LEU A CA 1
ATOM 595 C C . LEU A 1 75 ? 6.106 -5.502 -1.791 1.00 86.75 75 LEU A C 1
ATOM 597 O O . LEU A 1 75 ? 7.198 -5.433 -2.353 1.00 86.75 75 LEU A O 1
ATOM 601 N N . ALA A 1 76 ? 5.498 -6.672 -1.573 1.00 85.31 76 ALA A N 1
ATOM 602 C CA . ALA A 1 76 ? 6.034 -7.948 -2.046 1.00 85.31 76 ALA A CA 1
ATOM 603 C C . ALA A 1 76 ? 6.115 -8.003 -3.582 1.00 85.31 76 ALA A C 1
ATOM 605 O O . ALA A 1 76 ? 7.190 -8.271 -4.116 1.00 85.31 76 ALA A O 1
ATOM 606 N N . VAL A 1 77 ? 5.034 -7.641 -4.284 1.00 83.19 77 VAL A N 1
ATOM 607 C CA . VAL A 1 77 ? 4.991 -7.622 -5.759 1.00 83.19 77 VAL A CA 1
ATOM 608 C C . VAL A 1 77 ? 6.044 -6.675 -6.338 1.00 83.19 77 VAL A C 1
ATOM 610 O O . VAL A 1 77 ? 6.781 -7.040 -7.250 1.00 83.19 77 VAL A O 1
ATOM 613 N N . VAL A 1 78 ? 6.169 -5.458 -5.803 1.00 81.81 78 VAL A N 1
ATOM 614 C CA . VAL A 1 78 ? 7.165 -4.484 -6.278 1.00 81.81 78 VAL A CA 1
ATOM 615 C C . VAL A 1 78 ? 8.587 -4.962 -5.988 1.00 81.81 78 VAL A C 1
ATOM 617 O O . VAL A 1 78 ? 9.459 -4.811 -6.842 1.00 81.81 78 VAL A O 1
ATOM 620 N N . ARG A 1 79 ? 8.837 -5.596 -4.834 1.00 84.75 79 ARG A N 1
ATOM 621 C CA . ARG A 1 79 ? 10.137 -6.223 -4.543 1.00 84.75 79 ARG A CA 1
ATOM 622 C C . ARG A 1 79 ? 10.464 -7.334 -5.532 1.00 84.75 79 ARG A C 1
ATOM 624 O O . ARG A 1 79 ? 11.605 -7.398 -5.979 1.00 84.75 79 ARG A O 1
ATOM 631 N N . GLU A 1 80 ? 9.503 -8.177 -5.890 1.00 83.06 80 GLU A N 1
ATOM 632 C CA . GLU A 1 80 ? 9.692 -9.203 -6.921 1.00 83.06 80 GLU A CA 1
ATOM 633 C C . GLU A 1 80 ? 9.958 -8.579 -8.296 1.00 83.06 80 GLU A C 1
ATOM 635 O O . GLU A 1 80 ? 10.856 -9.025 -8.995 1.00 83.06 80 GLU A O 1
ATOM 640 N N . LEU A 1 81 ? 9.279 -7.491 -8.666 1.00 75.38 81 LEU A N 1
ATOM 641 C CA . LEU A 1 81 ? 9.524 -6.774 -9.928 1.00 75.38 81 LEU A CA 1
ATOM 642 C C . LEU A 1 81 ? 10.862 -6.008 -9.968 1.00 75.38 81 LEU A C 1
ATOM 644 O O . LEU A 1 81 ? 11.339 -5.666 -11.056 1.00 75.38 81 LEU A O 1
ATOM 648 N N . CYS A 1 82 ? 11.437 -5.695 -8.805 1.00 74.88 82 CYS A N 1
ATOM 649 C CA . CYS A 1 82 ? 12.757 -5.075 -8.666 1.00 74.88 82 CYS A CA 1
ATOM 650 C C . CYS A 1 82 ? 13.897 -6.106 -8.628 1.00 74.88 82 CYS A C 1
ATOM 652 O O . CYS A 1 82 ? 14.966 -5.833 -9.171 1.00 74.88 82 CYS A O 1
ATOM 654 N N . HIS A 1 83 ? 13.689 -7.263 -7.986 1.00 72.31 83 HIS A N 1
ATOM 655 C CA . HIS A 1 83 ? 14.709 -8.309 -7.813 1.00 72.31 83 HIS A CA 1
ATOM 656 C C . HIS A 1 83 ? 14.621 -9.449 -8.837 1.00 72.31 83 HIS A C 1
ATOM 658 O O . HIS A 1 83 ? 15.603 -10.159 -9.036 1.00 72.31 83 HIS A O 1
ATOM 664 N N . GLY A 1 84 ? 13.465 -9.639 -9.470 1.00 55.44 84 GLY A N 1
ATOM 665 C CA . GLY A 1 84 ? 13.245 -10.581 -10.561 1.00 55.44 84 GLY A CA 1
ATOM 666 C C . GLY A 1 84 ? 13.871 -10.053 -11.844 1.00 55.44 84 GLY A C 1
ATOM 667 O O . GLY A 1 84 ? 13.199 -9.412 -12.653 1.00 55.44 84 GLY A O 1
ATOM 668 N N . GLN A 1 85 ? 15.176 -10.282 -11.979 1.00 43.78 85 GLN A N 1
ATOM 669 C CA . GLN A 1 85 ? 15.881 -10.293 -13.260 1.00 43.78 85 GLN A CA 1
ATOM 670 C C . GLN A 1 85 ? 15.777 -11.673 -13.902 1.00 43.78 85 GLN A C 1
ATOM 672 O O . GLN A 1 85 ? 15.928 -12.674 -13.165 1.00 43.78 85 GLN A O 1
#